Protein AF-A0A7S0F2C7-F1 (afdb_monomer_lite)

Foldseek 3Di:
DQWLDCLQFDDQQPPCPVQPPDDDDPPDDDVLVVLVSQLVLCVVCQVVVLVVVVVLQVPQPFRWDKAWDDFDDSVRLVCCLCPVQVPPPPPSSRHDAPRGDMDTDDDDPVSVVSSVVSLQVQADDPDDQDDRPDDDPDDDDQQDAKGKDWDDWDQQVVDDPTDRDIDTWIWIAHSVGGTGID

pLDDT: mean 77.25, std 20.4, range [35.59, 97.38]

Radius of gyration: 18.01 Å; chains: 1; bounding box: 49×36×49 Å

Sequence (182 aa):
SLRQDHEVVGVRAGLEEETLGGGGSSQFYDLNVYLNELLCIARLLDQPFQQHFRLLSSSLSSPALVLPGPPKSLARCRAKAQVDYRGMRYPSSAHLLDVVRTTWVVQDEESLLEALELLLASQIPLSSPPSSPLRSSSSPTPSSPSGHTVVRVKNGFRRRGGYRDVKINVVFSSPSGFRVIG

Structure (mmCIF, N/CA/C/O backbone):
data_AF-A0A7S0F2C7-F1
#
_entry.id   AF-A0A7S0F2C7-F1
#
loop_
_atom_site.group_PDB
_atom_site.id
_atom_site.type_symbol
_atom_site.label_atom_id
_atom_site.label_alt_id
_atom_site.label_comp_id
_atom_site.label_asym_id
_atom_site.label_entity_id
_atom_site.label_seq_id
_atom_site.pdbx_PDB_ins_code
_atom_site.Cartn_x
_atom_site.Cartn_y
_atom_site.Cartn_z
_atom_site.occupancy
_atom_site.B_iso_or_equiv
_atom_site.auth_seq_id
_atom_site.auth_comp_id
_atom_site.auth_asym_id
_atom_site.auth_atom_id
_atom_site.pdbx_PDB_model_num
ATOM 1 N N . SER A 1 1 ? -7.427 9.550 -11.488 1.00 46.56 1 SER A N 1
ATOM 2 C CA . SER A 1 1 ? -6.721 8.324 -11.058 1.00 46.56 1 SER A CA 1
ATOM 3 C C . SER A 1 1 ? -5.250 8.662 -10.953 1.00 46.56 1 SER A C 1
ATOM 5 O O . SER A 1 1 ? -4.631 8.810 -12.001 1.00 46.56 1 SER A O 1
ATOM 7 N N . LEU A 1 2 ? -4.722 8.855 -9.740 1.00 44.12 2 LEU A N 1
ATOM 8 C CA . LEU A 1 2 ? -3.288 9.099 -9.545 1.00 44.12 2 LEU A CA 1
ATOM 9 C C . LEU A 1 2 ? -2.484 7.877 -10.030 1.00 44.12 2 LEU A C 1
ATOM 11 O O . LEU A 1 2 ? -2.961 6.746 -9.903 1.00 44.12 2 LEU A O 1
ATOM 15 N N . ARG A 1 3 ? -1.314 8.109 -10.625 1.00 50.25 3 ARG A N 1
ATOM 16 C CA . ARG A 1 3 ? -0.405 7.073 -11.143 1.00 50.25 3 ARG A CA 1
ATOM 17 C C . ARG A 1 3 ? 0.846 7.034 -10.267 1.00 50.25 3 ARG A C 1
ATOM 19 O O . ARG A 1 3 ? 1.211 8.064 -9.706 1.00 50.25 3 ARG A O 1
ATOM 26 N N . GLN A 1 4 ? 1.508 5.881 -10.173 1.00 49.28 4 GLN A N 1
ATOM 27 C CA . GLN A 1 4 ? 2.917 5.825 -9.775 1.00 49.28 4 GLN A CA 1
ATOM 28 C C . GLN A 1 4 ? 3.758 6.360 -10.944 1.00 49.28 4 GLN A C 1
ATOM 30 O O . GLN A 1 4 ? 4.481 5.608 -11.580 1.00 49.28 4 GLN A O 1
ATOM 35 N N . ASP A 1 5 ? 3.587 7.626 -11.325 1.00 47.88 5 ASP A N 1
ATOM 36 C CA . ASP A 1 5 ? 4.475 8.212 -12.329 1.00 47.88 5 ASP A CA 1
ATOM 37 C C . ASP A 1 5 ? 5.858 8.454 -11.713 1.00 47.88 5 ASP A C 1
ATOM 39 O O . ASP A 1 5 ? 5.972 8.519 -10.490 1.00 47.88 5 ASP A O 1
ATOM 43 N N . HIS A 1 6 ? 6.889 8.620 -12.535 1.00 43.31 6 HIS A N 1
ATOM 44 C CA . HIS A 1 6 ? 8.230 9.033 -12.091 1.00 43.31 6 HIS A CA 1
ATOM 45 C C . HIS A 1 6 ? 8.182 10.298 -11.204 1.00 43.31 6 HIS A C 1
ATOM 47 O O . HIS A 1 6 ? 8.901 10.399 -10.214 1.00 43.31 6 HIS A O 1
ATOM 53 N N . GLU A 1 7 ? 7.233 11.203 -11.462 1.00 43.38 7 GLU A N 1
ATOM 54 C CA . GLU A 1 7 ? 6.958 12.384 -10.627 1.00 43.38 7 GLU A CA 1
ATOM 55 C C . GLU A 1 7 ? 6.407 12.055 -9.222 1.00 43.38 7 GLU A C 1
ATOM 57 O O . GLU A 1 7 ? 6.583 12.817 -8.269 1.00 43.38 7 GLU A O 1
ATOM 62 N N . VAL A 1 8 ? 5.702 10.927 -9.077 1.00 49.81 8 VAL A N 1
ATOM 63 C CA . VAL A 1 8 ? 5.044 10.506 -7.828 1.00 49.81 8 VAL A CA 1
ATOM 64 C C . VAL A 1 8 ? 5.871 9.470 -7.082 1.00 49.81 8 VAL A C 1
ATOM 66 O O . VAL A 1 8 ? 5.796 9.437 -5.862 1.00 49.81 8 VAL A O 1
ATOM 69 N N . VAL A 1 9 ? 6.641 8.630 -7.773 1.00 48.81 9 VAL A N 1
ATOM 70 C CA . VAL A 1 9 ? 7.444 7.548 -7.200 1.00 48.81 9 VAL A CA 1
ATOM 71 C C . VAL A 1 9 ? 8.861 7.655 -7.742 1.00 48.81 9 VAL A C 1
ATOM 73 O O . VAL A 1 9 ? 9.185 7.116 -8.791 1.00 48.81 9 VAL A O 1
ATOM 76 N N . GLY A 1 10 ? 9.702 8.341 -6.970 1.00 43.06 10 GLY A N 1
ATOM 77 C CA . GLY A 1 10 ? 11.147 8.294 -7.131 1.00 43.06 10 GLY A CA 1
ATOM 78 C C . GLY A 1 10 ? 11.704 9.144 -8.265 1.00 43.06 10 GLY A C 1
ATOM 79 O O . GLY A 1 10 ? 12.178 8.597 -9.247 1.00 43.06 10 GLY A O 1
ATOM 80 N N . VAL A 1 11 ? 11.829 10.451 -8.035 1.00 41.12 11 VAL A N 1
ATOM 81 C CA . VAL A 1 11 ? 12.979 11.209 -8.542 1.00 41.12 11 VAL A CA 1
ATOM 82 C C . VAL A 1 11 ? 13.456 12.143 -7.430 1.00 41.12 11 VAL A C 1
ATOM 84 O O . VAL A 1 11 ? 12.799 13.113 -7.059 1.00 41.12 11 VAL A O 1
ATOM 87 N N . ARG A 1 12 ? 14.635 11.846 -6.878 1.00 41.72 12 ARG A N 1
ATOM 88 C CA . ARG A 1 12 ? 15.503 12.882 -6.306 1.00 41.72 12 ARG A CA 1
ATOM 89 C C . ARG A 1 12 ? 15.928 13.729 -7.509 1.00 41.72 12 ARG A C 1
ATOM 91 O O . ARG A 1 12 ? 16.409 13.122 -8.463 1.00 41.72 12 ARG A O 1
ATOM 98 N N . ALA A 1 13 ? 15.718 15.050 -7.513 1.00 39.34 13 ALA A N 1
ATOM 99 C CA . ALA A 1 13 ? 15.915 15.904 -8.702 1.00 39.34 13 ALA A CA 1
ATOM 100 C C . ALA A 1 13 ? 17.398 16.035 -9.133 1.00 39.34 13 ALA A C 1
ATOM 102 O O . ALA A 1 13 ? 18.033 17.069 -8.990 1.00 39.34 13 ALA A O 1
ATOM 103 N N . GLY A 1 14 ? 17.955 14.925 -9.603 1.00 36.78 14 GLY A N 1
ATOM 104 C CA . GLY A 1 14 ? 19.349 14.714 -9.977 1.00 36.78 14 GLY A CA 1
ATOM 105 C C . GLY A 1 14 ? 19.602 13.340 -10.610 1.00 36.78 14 GLY A C 1
ATOM 106 O O . GLY A 1 14 ? 20.686 13.125 -11.129 1.00 36.78 14 GLY A O 1
ATOM 107 N N . LEU A 1 15 ? 18.623 12.418 -10.611 1.00 39.78 15 LEU A N 1
ATOM 108 C CA . LEU A 1 15 ? 18.734 11.164 -11.373 1.00 39.78 15 LEU A CA 1
ATOM 109 C C . LEU A 1 15 ? 18.461 11.357 -12.877 1.00 39.78 15 LEU A C 1
ATOM 111 O O . LEU A 1 15 ? 18.993 10.603 -13.686 1.00 39.78 15 LEU A O 1
ATOM 115 N N . GLU A 1 16 ? 17.678 12.376 -13.252 1.00 43.22 16 GLU A N 1
ATOM 116 C CA . GLU A 1 16 ? 17.401 12.709 -14.660 1.00 43.22 16 GLU A CA 1
ATOM 117 C C . GLU A 1 16 ? 18.672 13.117 -15.416 1.00 43.22 16 GLU A C 1
ATOM 119 O O . GLU A 1 16 ? 18.854 12.731 -16.566 1.00 43.22 16 GLU A O 1
ATOM 124 N N . GLU A 1 17 ? 19.584 13.843 -14.765 1.00 41.31 17 GLU A N 1
ATOM 125 C CA . GLU A 1 17 ? 20.761 14.420 -15.428 1.00 41.31 17 GLU A CA 1
ATOM 126 C C . GLU A 1 17 ? 21.851 13.373 -15.729 1.00 41.31 17 GLU A C 1
ATOM 128 O O . GLU A 1 17 ? 22.585 13.510 -16.705 1.00 41.31 17 GLU A O 1
ATOM 133 N N . GLU A 1 18 ? 21.924 12.287 -14.948 1.00 41.41 18 GLU A N 1
ATOM 134 C CA . GLU A 1 18 ? 22.895 11.200 -15.165 1.00 41.41 18 GLU A CA 1
ATOM 135 C C . GLU A 1 18 ? 22.404 10.108 -16.129 1.00 41.41 18 GLU A C 1
ATOM 137 O O . GLU A 1 18 ? 23.228 9.402 -16.708 1.00 41.41 18 GLU A O 1
ATOM 142 N N . THR A 1 19 ? 21.089 9.960 -16.340 1.00 41.97 19 THR A N 1
ATOM 143 C CA . THR A 1 19 ? 20.542 8.915 -17.235 1.00 41.97 19 THR A CA 1
ATOM 144 C C . THR A 1 19 ? 19.952 9.436 -18.542 1.00 41.97 19 THR A C 1
ATOM 146 O O . THR A 1 19 ? 19.950 8.695 -19.526 1.00 41.97 19 THR A O 1
ATOM 149 N N . LEU A 1 20 ? 19.492 10.688 -18.605 1.00 43.81 20 LEU A N 1
ATOM 150 C CA . LEU A 1 20 ? 18.723 11.211 -19.739 1.00 43.81 20 LEU A CA 1
ATOM 151 C C . LEU A 1 20 ? 19.464 12.350 -20.445 1.00 43.81 20 LEU A C 1
ATOM 153 O O . LEU A 1 20 ? 18.960 13.466 -20.579 1.00 43.81 20 LEU A O 1
ATOM 157 N N . GLY A 1 21 ? 20.676 12.048 -20.924 1.00 35.59 21 GLY A N 1
ATOM 158 C CA . GLY A 1 21 ? 21.441 12.932 -21.803 1.00 35.59 21 GLY A CA 1
ATOM 159 C C . GLY A 1 21 ? 20.544 13.551 -22.881 1.00 35.59 21 GLY A C 1
ATOM 160 O O . GLY A 1 21 ? 19.831 12.847 -23.604 1.00 35.59 21 GLY A O 1
ATOM 161 N N . GLY A 1 22 ? 20.546 14.885 -22.934 1.00 37.88 22 GLY A N 1
ATOM 162 C CA . GLY A 1 22 ? 19.660 15.685 -23.771 1.00 37.88 22 GLY A CA 1
ATOM 163 C C . GLY A 1 22 ? 19.741 15.291 -25.244 1.00 37.88 22 GLY A C 1
ATOM 164 O O . GLY A 1 22 ? 20.761 15.489 -25.898 1.00 37.88 22 GLY A O 1
ATOM 165 N N . GLY A 1 23 ? 18.648 14.741 -25.775 1.00 36.25 23 GLY A N 1
ATOM 166 C CA . GLY A 1 23 ? 18.559 14.386 -27.188 1.00 36.25 23 GLY A CA 1
ATOM 167 C C . GLY A 1 23 ? 17.397 13.455 -27.526 1.00 36.25 23 GLY A C 1
ATOM 168 O O . GLY A 1 23 ? 17.545 12.236 -27.514 1.00 36.25 23 GLY A O 1
ATOM 169 N N . GLY A 1 24 ? 16.247 14.046 -27.869 1.00 39.91 24 GLY A N 1
ATOM 170 C CA . GLY A 1 24 ? 15.348 13.612 -28.953 1.00 39.91 24 GLY A CA 1
ATOM 171 C C . GLY A 1 24 ? 14.938 12.141 -29.092 1.00 39.91 24 GLY A C 1
ATOM 172 O O . GLY A 1 24 ? 14.600 11.730 -30.198 1.00 39.91 24 GLY A O 1
ATOM 173 N N . SER A 1 25 ? 14.938 11.337 -28.033 1.00 41.06 25 SER A N 1
ATOM 174 C CA . SER A 1 25 ? 14.493 9.946 -28.092 1.00 41.06 25 SER A CA 1
ATOM 175 C C . SER A 1 25 ? 13.461 9.680 -27.006 1.00 41.06 25 SER A C 1
ATOM 177 O O . SER A 1 25 ? 13.538 10.189 -25.894 1.00 41.06 25 SER A O 1
ATOM 179 N N . SER A 1 26 ? 12.455 8.880 -27.340 1.00 46.34 26 SER A N 1
ATOM 180 C CA . SER A 1 26 ? 11.575 8.210 -26.382 1.00 46.34 26 SER A CA 1
ATOM 181 C C . SER A 1 26 ? 12.415 7.185 -25.595 1.00 46.34 26 SER A C 1
ATOM 183 O O . SER A 1 26 ? 12.300 5.981 -25.827 1.00 46.34 26 SER A O 1
ATOM 185 N N . GLN A 1 27 ? 13.337 7.698 -24.772 1.00 50.44 27 GLN A N 1
ATOM 186 C CA . GLN A 1 27 ? 14.495 7.017 -24.196 1.00 50.44 27 GLN A CA 1
ATOM 187 C C . GLN A 1 27 ? 14.086 5.733 -23.457 1.00 50.44 27 GLN A C 1
ATOM 189 O O . GLN A 1 27 ? 13.073 5.658 -22.766 1.00 50.44 27 GLN A O 1
ATOM 194 N N . PHE A 1 28 ? 14.871 4.699 -23.733 1.00 58.06 28 PHE A N 1
ATOM 195 C CA . PHE A 1 28 ? 14.735 3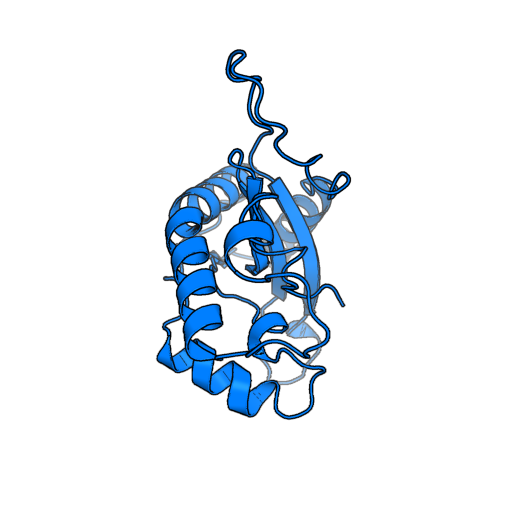.279 -23.424 1.00 58.06 28 PHE A CA 1
ATOM 196 C C . PHE A 1 28 ? 14.002 2.937 -22.107 1.00 58.06 28 PHE A C 1
ATOM 198 O O . PHE A 1 28 ? 14.562 3.047 -21.021 1.00 58.06 28 PHE A O 1
ATOM 205 N N . TYR A 1 29 ? 12.764 2.435 -22.193 1.00 66.12 29 TYR A N 1
ATOM 206 C CA . TYR A 1 29 ? 12.083 1.810 -21.053 1.00 66.12 29 TYR A CA 1
ATOM 207 C C . TYR A 1 29 ? 12.381 0.325 -21.010 1.00 66.12 29 TYR A C 1
ATOM 209 O O . TYR A 1 29 ? 11.773 -0.481 -21.721 1.00 66.12 29 TYR A O 1
ATOM 217 N N . ASP A 1 30 ? 13.278 -0.047 -20.110 1.00 79.94 30 ASP A N 1
ATOM 218 C CA . ASP A 1 30 ? 13.361 -1.425 -19.670 1.00 79.94 30 ASP A CA 1
ATOM 219 C C . ASP A 1 30 ? 12.443 -1.606 -18.463 1.00 79.94 30 ASP A C 1
ATOM 221 O O . ASP A 1 30 ? 12.749 -1.171 -17.351 1.00 79.94 30 ASP A O 1
ATOM 225 N N . LEU A 1 31 ? 11.313 -2.286 -18.679 1.00 81.44 31 LEU A N 1
ATOM 226 C CA . LEU A 1 31 ? 10.373 -2.652 -17.618 1.00 81.44 31 LEU A CA 1
ATOM 227 C C . LEU A 1 31 ? 11.100 -3.231 -16.394 1.00 81.44 31 LEU A C 1
ATOM 229 O O . LEU A 1 31 ? 10.692 -2.978 -15.268 1.00 81.44 31 LEU A O 1
ATOM 233 N N . ASN A 1 32 ? 12.172 -3.998 -16.584 1.00 84.44 32 ASN A N 1
ATOM 234 C CA . ASN A 1 32 ? 12.902 -4.615 -15.484 1.00 84.44 32 ASN A CA 1
ATOM 235 C C . ASN A 1 32 ? 13.716 -3.612 -14.675 1.00 84.44 32 ASN A C 1
ATOM 237 O O . ASN A 1 32 ? 13.750 -3.744 -13.455 1.00 84.44 32 ASN A O 1
ATOM 241 N N . VAL A 1 33 ? 14.329 -2.619 -15.323 1.00 84.00 33 VAL A N 1
ATOM 242 C CA . VAL A 1 33 ? 15.045 -1.535 -14.633 1.00 84.00 33 VAL A CA 1
ATOM 243 C C . VAL A 1 33 ? 14.064 -0.771 -13.747 1.00 84.00 33 VAL A C 1
ATOM 245 O O . VAL A 1 33 ? 14.243 -0.740 -12.531 1.00 84.00 33 VAL A O 1
ATOM 248 N N . TYR A 1 34 ? 12.941 -0.319 -14.313 1.00 81.81 34 TYR A N 1
ATOM 249 C CA . TYR A 1 34 ? 11.902 0.391 -13.558 1.00 81.81 34 TYR A CA 1
ATOM 250 C C . TYR A 1 34 ? 11.300 -0.445 -12.427 1.00 81.81 34 TYR A C 1
ATOM 252 O O . TYR A 1 34 ? 11.063 0.053 -11.328 1.00 81.81 34 TYR A O 1
ATOM 260 N N . LEU A 1 35 ? 11.034 -1.732 -12.670 1.00 86.81 35 LEU A N 1
ATOM 261 C CA . LEU A 1 35 ? 10.528 -2.618 -11.624 1.00 86.81 35 LEU A CA 1
ATOM 262 C C . LEU A 1 35 ? 11.547 -2.810 -10.499 1.00 86.81 35 LEU A C 1
ATOM 264 O O . LEU A 1 35 ? 11.151 -2.879 -9.338 1.00 86.81 35 LEU A O 1
ATOM 268 N N . ASN A 1 36 ? 12.837 -2.908 -10.816 1.00 88.31 36 ASN A N 1
ATOM 269 C CA . ASN A 1 36 ? 13.881 -3.039 -9.807 1.00 88.31 36 ASN A CA 1
ATOM 270 C C . ASN A 1 36 ? 14.005 -1.766 -8.966 1.00 88.31 36 ASN A C 1
ATOM 272 O O . ASN A 1 36 ? 14.026 -1.867 -7.741 1.00 88.31 36 ASN A O 1
ATOM 276 N N . GLU A 1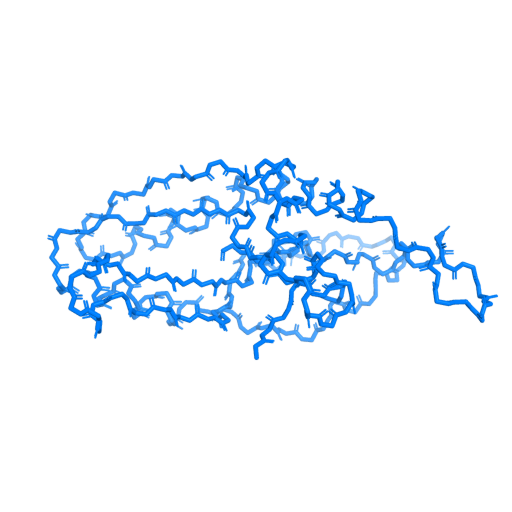 37 ? 14.005 -0.589 -9.591 1.00 85.81 37 GLU A N 1
ATOM 277 C CA . GLU A 1 37 ? 14.017 0.702 -8.893 1.00 85.81 37 GLU A CA 1
ATOM 278 C C . GLU A 1 37 ? 12.806 0.859 -7.968 1.00 85.81 37 GLU A C 1
ATOM 280 O O . GLU A 1 37 ? 12.961 1.115 -6.771 1.00 85.81 37 GLU A O 1
ATOM 285 N N . LEU A 1 38 ? 11.602 0.600 -8.488 1.00 86.19 38 LEU A N 1
ATOM 286 C CA . LEU A 1 38 ? 10.362 0.635 -7.716 1.00 86.19 38 LEU A CA 1
ATOM 287 C C . LEU A 1 38 ? 10.416 -0.304 -6.504 1.00 86.19 38 LEU A C 1
ATOM 289 O O . LEU A 1 38 ? 9.959 0.050 -5.418 1.00 86.19 38 LEU A O 1
ATOM 293 N N . LEU A 1 39 ? 10.984 -1.502 -6.662 1.00 90.00 39 LEU A N 1
ATOM 294 C CA . LEU A 1 39 ? 11.121 -2.460 -5.565 1.00 90.00 39 LEU A CA 1
ATOM 295 C C . LEU A 1 39 ? 12.207 -2.077 -4.564 1.00 90.00 39 LEU A C 1
ATOM 297 O O . LEU A 1 39 ? 12.056 -2.378 -3.381 1.00 90.00 39 LEU A O 1
ATOM 301 N N . CYS A 1 40 ? 13.280 -1.418 -4.996 1.00 90.44 40 CYS A N 1
ATOM 302 C CA . CYS A 1 40 ? 14.261 -0.835 -4.086 1.00 90.44 40 CYS A CA 1
ATOM 303 C C . CYS A 1 40 ? 13.605 0.243 -3.216 1.00 90.44 40 CYS A C 1
ATOM 305 O O . CYS A 1 40 ? 13.704 0.169 -1.992 1.00 90.44 40 CYS A O 1
ATOM 307 N N . ILE A 1 41 ? 12.846 1.163 -3.820 1.00 88.75 41 ILE A N 1
ATOM 308 C CA . ILE A 1 41 ? 12.074 2.179 -3.088 1.00 88.75 41 ILE A CA 1
ATOM 309 C C . ILE A 1 41 ? 11.067 1.511 -2.146 1.00 88.75 41 ILE A C 1
ATOM 311 O O . ILE A 1 41 ? 11.003 1.856 -0.970 1.00 88.75 41 ILE A O 1
ATOM 315 N N . ALA A 1 42 ? 10.318 0.512 -2.618 1.00 90.94 42 ALA A N 1
ATOM 316 C CA . ALA A 1 42 ? 9.343 -0.192 -1.792 1.00 90.94 42 ALA A CA 1
ATOM 317 C C . ALA A 1 42 ? 9.980 -0.886 -0.583 1.00 90.94 42 ALA A C 1
ATOM 319 O O . ALA A 1 42 ? 9.416 -0.838 0.501 1.00 90.94 42 ALA A O 1
ATOM 320 N N . ARG A 1 43 ? 11.162 -1.496 -0.735 1.00 92.38 43 ARG A N 1
ATOM 321 C CA . ARG A 1 43 ? 11.898 -2.103 0.388 1.00 92.38 43 ARG A CA 1
ATOM 322 C C . ARG A 1 43 ? 12.369 -1.061 1.397 1.00 92.38 43 ARG A C 1
ATOM 324 O O . ARG A 1 43 ? 12.261 -1.303 2.593 1.00 92.38 43 ARG A O 1
ATOM 331 N N . LEU A 1 44 ? 12.858 0.086 0.924 1.00 91.31 44 LEU A N 1
ATOM 332 C CA . LEU A 1 44 ? 13.249 1.200 1.794 1.00 91.31 44 LEU A CA 1
ATOM 333 C C . LEU A 1 44 ? 12.048 1.773 2.558 1.00 91.31 44 LEU A C 1
ATOM 335 O O . LEU A 1 44 ? 12.180 2.168 3.713 1.00 91.31 44 LEU A O 1
ATOM 339 N N . LEU A 1 45 ? 10.882 1.815 1.912 1.00 92.75 45 LEU A N 1
ATOM 340 C CA . LEU A 1 45 ? 9.666 2.395 2.470 1.00 92.75 45 LEU A CA 1
ATOM 341 C C . LEU A 1 45 ? 8.793 1.416 3.248 1.00 92.75 45 LEU A C 1
ATOM 343 O O . LEU A 1 45 ? 7.923 1.885 3.974 1.00 92.75 45 LEU A O 1
ATOM 347 N N . ASP A 1 46 ? 9.014 0.105 3.148 1.00 95.12 46 ASP A N 1
ATOM 348 C CA . ASP A 1 46 ? 8.154 -0.893 3.787 1.00 95.12 46 ASP A CA 1
ATOM 349 C C . ASP A 1 46 ? 8.083 -0.686 5.300 1.00 95.12 46 ASP A C 1
ATOM 351 O O . ASP A 1 46 ? 7.005 -0.463 5.840 1.00 95.12 46 ASP A O 1
ATOM 355 N N . GLN A 1 47 ? 9.221 -0.651 5.998 1.00 95.12 47 GLN A N 1
ATOM 356 C CA . GLN A 1 47 ? 9.213 -0.465 7.450 1.00 95.12 47 GLN A CA 1
ATOM 357 C C . GLN A 1 47 ? 8.590 0.882 7.882 1.00 95.12 47 GLN A C 1
ATOM 359 O O . GLN A 1 47 ? 7.696 0.845 8.733 1.00 95.12 47 GLN A O 1
ATOM 364 N N . PRO A 1 48 ? 8.978 2.047 7.319 1.00 94.81 48 PRO A N 1
ATOM 365 C CA . PRO A 1 48 ? 8.314 3.319 7.614 1.00 94.81 48 PRO A CA 1
ATOM 366 C C . PRO A 1 48 ? 6.806 3.296 7.339 1.00 94.81 48 PRO A C 1
ATOM 368 O O . PRO A 1 48 ? 6.029 3.805 8.143 1.00 94.81 48 PRO A O 1
ATOM 371 N N . PHE A 1 49 ? 6.382 2.666 6.242 1.00 95.75 49 PHE A N 1
ATOM 372 C CA . PHE A 1 49 ? 4.974 2.496 5.894 1.00 95.75 49 PHE A CA 1
ATOM 373 C C . PHE A 1 49 ? 4.240 1.672 6.959 1.00 95.75 49 PHE A C 1
ATOM 375 O O . PHE A 1 49 ? 3.221 2.114 7.490 1.00 95.75 49 PHE A O 1
ATOM 382 N N . GLN A 1 50 ? 4.776 0.503 7.336 1.00 96.56 50 GLN A N 1
ATOM 383 C CA . GLN A 1 50 ? 4.161 -0.343 8.363 1.00 96.56 50 GLN A CA 1
ATOM 384 C C . GLN A 1 50 ? 4.092 0.369 9.721 1.00 96.56 50 GLN A C 1
ATOM 386 O O . GLN A 1 50 ? 3.101 0.232 10.435 1.00 96.56 50 GLN A O 1
ATOM 391 N N . GLN A 1 51 ? 5.132 1.121 10.095 1.00 95.75 51 GLN A N 1
ATOM 392 C CA . GLN A 1 51 ? 5.157 1.890 11.341 1.00 95.75 51 GLN A CA 1
ATOM 393 C C . GLN A 1 51 ? 4.113 3.007 11.337 1.00 95.75 51 GLN A C 1
ATOM 395 O O . GLN A 1 51 ? 3.359 3.116 12.300 1.00 95.75 51 GLN A O 1
ATOM 400 N N . HIS A 1 52 ? 4.023 3.779 10.251 1.00 95.44 52 HIS A N 1
ATOM 401 C CA . HIS A 1 52 ? 3.050 4.862 10.098 1.00 95.44 52 HIS A CA 1
ATOM 402 C C . HIS A 1 52 ? 1.614 4.364 10.276 1.00 95.44 52 HIS A C 1
ATOM 404 O O . HIS A 1 52 ? 0.877 4.873 11.117 1.00 95.44 52 HIS A O 1
ATOM 410 N N . PHE A 1 53 ? 1.223 3.318 9.543 1.00 96.25 53 PHE A N 1
ATOM 411 C CA . PHE A 1 53 ? -0.137 2.785 9.642 1.00 96.25 53 PHE A CA 1
ATOM 412 C C . PHE A 1 53 ? -0.388 2.034 10.954 1.00 96.25 53 PHE A C 1
ATOM 414 O O . PHE A 1 53 ? -1.509 2.048 11.451 1.00 96.25 53 PHE A O 1
ATOM 421 N N . ARG A 1 54 ? 0.631 1.433 11.581 1.00 96.69 54 ARG A N 1
ATOM 422 C CA . ARG A 1 54 ? 0.475 0.869 12.930 1.00 96.69 54 ARG A CA 1
ATOM 423 C C . ARG A 1 54 ? 0.209 1.960 13.967 1.00 96.69 54 ARG A C 1
ATOM 425 O O . ARG A 1 54 ? -0.691 1.804 14.785 1.00 96.69 54 ARG A O 1
ATOM 432 N N . LEU A 1 55 ? 0.956 3.062 13.923 1.00 95.75 55 LEU A N 1
ATOM 433 C CA . LEU A 1 55 ? 0.735 4.197 14.818 1.00 95.75 55 LEU A CA 1
ATOM 434 C C . LEU A 1 55 ? -0.653 4.794 14.606 1.00 95.75 55 LEU A C 1
ATOM 436 O O . LEU A 1 55 ? -1.376 4.989 15.575 1.00 95.75 55 LEU A O 1
ATOM 440 N N . LEU A 1 56 ? -1.065 4.989 13.353 1.00 95.81 56 LEU A N 1
ATOM 441 C CA . LEU A 1 56 ? -2.400 5.495 13.056 1.00 95.81 56 LEU A CA 1
ATOM 442 C C . LEU A 1 56 ? -3.494 4.573 13.615 1.00 95.81 56 LEU A C 1
ATOM 444 O O . LEU A 1 56 ? -4.406 5.045 14.278 1.00 95.81 56 LEU A O 1
ATOM 448 N N . SER A 1 57 ? -3.367 3.253 13.446 1.00 96.62 57 SER A N 1
ATOM 449 C CA . SER A 1 57 ? -4.354 2.298 13.973 1.00 96.62 57 SER A CA 1
ATOM 450 C C . SER A 1 57 ? -4.501 2.326 15.498 1.00 96.62 57 SER A C 1
ATOM 452 O O . SER A 1 57 ? -5.542 1.940 16.014 1.00 96.62 57 SER A O 1
ATOM 454 N N . SER A 1 58 ? -3.482 2.799 16.228 1.00 96.31 58 SER A N 1
ATOM 455 C CA . SER A 1 58 ? -3.549 2.914 17.691 1.00 96.31 58 SER A CA 1
ATOM 456 C C . SER A 1 58 ? -4.457 4.049 18.175 1.00 96.31 58 SER A C 1
ATOM 458 O O . SER A 1 58 ? -4.754 4.119 19.362 1.00 96.31 58 SER A O 1
ATOM 460 N N . SER A 1 59 ? -4.899 4.925 17.266 1.00 96.19 59 SER A N 1
ATOM 461 C CA . SER A 1 59 ? -5.863 5.993 17.550 1.00 96.19 59 SER A CA 1
ATOM 462 C C . SER A 1 59 ? -7.323 5.555 17.413 1.00 96.19 59 SER A C 1
ATOM 464 O O . SER A 1 59 ? -8.205 6.375 17.645 1.00 96.19 59 SER A O 1
ATOM 466 N N . LEU A 1 60 ? -7.583 4.306 17.019 1.00 96.31 60 LEU A N 1
ATOM 467 C CA . LEU A 1 60 ? -8.937 3.754 16.980 1.00 96.31 60 LEU A CA 1
ATOM 468 C C . LEU A 1 60 ? -9.448 3.489 18.394 1.00 96.31 60 LEU A C 1
ATOM 470 O O . LEU A 1 60 ? -8.687 3.071 19.269 1.00 96.31 60 LEU A O 1
ATOM 474 N N . SER A 1 61 ? -10.750 3.675 18.592 1.00 96.31 61 SER A N 1
ATOM 475 C CA . SER A 1 61 ? -11.418 3.395 19.864 1.00 96.31 61 SER A CA 1
ATOM 476 C C . SER A 1 61 ? -11.373 1.903 20.207 1.00 96.31 61 SER A C 1
ATOM 478 O O . SER A 1 61 ? -11.225 1.531 21.373 1.00 96.31 61 SER A O 1
ATOM 480 N N . SER A 1 62 ? -11.438 1.049 19.182 1.00 94.56 62 SER A N 1
ATOM 481 C CA . SER A 1 62 ? -11.349 -0.408 19.299 1.00 94.56 62 SER A CA 1
ATOM 482 C C . SER A 1 62 ? -10.022 -0.946 18.746 1.00 94.56 62 SER A C 1
ATOM 484 O O . SER A 1 62 ? -9.565 -0.497 17.691 1.00 94.56 62 SER A O 1
ATOM 486 N N . PRO A 1 63 ? -9.398 -1.958 19.386 1.00 94.69 63 PRO A N 1
ATOM 487 C CA . PRO A 1 63 ? -8.153 -2.538 18.893 1.00 94.69 63 PRO A CA 1
ATOM 488 C C . PRO A 1 63 ? -8.298 -3.138 17.487 1.00 94.69 63 PRO A C 1
ATOM 490 O O . PRO A 1 63 ? -9.065 -4.081 17.276 1.00 94.69 63 PRO A O 1
ATOM 493 N N . ALA A 1 64 ? -7.497 -2.646 16.540 1.00 96.62 64 ALA A N 1
ATOM 494 C CA . ALA A 1 64 ? -7.351 -3.241 15.216 1.00 96.62 64 ALA A CA 1
ATOM 495 C C . ALA A 1 64 ? -6.140 -4.182 15.161 1.00 96.62 64 ALA A C 1
ATOM 497 O O . ALA A 1 64 ? -5.037 -3.846 15.599 1.00 96.62 64 ALA A O 1
ATOM 498 N N . LEU A 1 65 ? -6.315 -5.355 14.552 1.00 97.12 65 LEU A N 1
ATOM 499 C CA . LEU A 1 65 ? -5.200 -6.239 14.227 1.00 97.12 65 LEU A CA 1
ATOM 500 C C . LEU A 1 65 ? -4.532 -5.749 12.937 1.00 97.12 65 LEU A C 1
ATOM 502 O O . LEU A 1 65 ? -5.099 -5.856 11.848 1.00 97.12 65 LEU A O 1
ATOM 506 N N . VAL A 1 66 ? -3.309 -5.230 13.061 1.00 97.12 66 VAL A N 1
ATOM 507 C CA . VAL A 1 66 ? -2.505 -4.770 11.920 1.00 97.12 66 VAL A CA 1
ATOM 508 C C . VAL A 1 66 ? -1.620 -5.898 11.404 1.00 97.12 66 VAL A C 1
ATOM 510 O O . VAL A 1 66 ? -0.669 -6.319 12.064 1.00 97.12 66 VAL A O 1
ATOM 513 N N . LEU A 1 67 ? -1.906 -6.350 10.188 1.00 97.38 67 LEU A N 1
ATOM 514 C CA . LEU A 1 67 ? -1.171 -7.398 9.492 1.00 97.38 67 LEU A CA 1
ATOM 515 C C . LEU A 1 67 ? -0.267 -6.773 8.418 1.00 97.38 67 LEU A C 1
ATOM 517 O O . LEU A 1 67 ? -0.773 -6.328 7.380 1.00 97.38 67 LEU A O 1
ATOM 521 N N . PRO A 1 68 ? 1.063 -6.728 8.627 1.00 95.81 68 PRO A N 1
ATOM 522 C CA . PRO A 1 68 ? 1.977 -6.248 7.602 1.00 95.81 68 PRO A CA 1
ATOM 523 C C . PRO A 1 68 ? 1.990 -7.224 6.423 1.00 95.81 68 PRO A C 1
ATOM 525 O O . PRO A 1 68 ? 2.050 -8.442 6.602 1.00 95.81 68 PRO A O 1
ATOM 528 N N . GLY A 1 69 ? 1.942 -6.698 5.201 1.00 92.38 69 GLY A N 1
ATOM 529 C CA . GLY A 1 69 ? 2.109 -7.501 3.998 1.00 92.38 69 GLY A CA 1
ATOM 530 C C . GLY A 1 69 ? 3.483 -7.250 3.387 1.00 92.38 69 GLY A C 1
ATOM 531 O O . GLY A 1 69 ? 3.829 -6.090 3.182 1.00 92.38 69 GLY A O 1
ATOM 532 N N . PRO A 1 70 ? 4.248 -8.298 3.028 1.00 92.19 70 PRO A N 1
ATOM 533 C CA . PRO A 1 70 ? 5.556 -8.097 2.424 1.00 92.19 70 PRO A CA 1
ATOM 534 C C . PRO A 1 70 ? 5.416 -7.340 1.096 1.00 92.19 70 PRO A C 1
ATOM 536 O O . PRO A 1 70 ? 4.398 -7.532 0.397 1.00 92.19 70 PRO A O 1
ATOM 539 N N . PRO A 1 71 ? 6.440 -6.553 0.708 1.00 93.31 71 PRO A N 1
ATOM 540 C CA . PRO A 1 71 ? 6.477 -5.911 -0.590 1.00 93.31 71 PRO A CA 1
ATOM 541 C C . PRO A 1 71 ? 6.213 -6.907 -1.717 1.00 93.31 71 PRO A C 1
ATOM 543 O O . PRO A 1 71 ? 6.646 -8.066 -1.685 1.00 93.31 71 PRO A O 1
ATOM 546 N N . LYS A 1 72 ? 5.469 -6.469 -2.732 1.00 92.25 72 LYS A N 1
ATOM 547 C CA . LYS A 1 72 ? 5.105 -7.322 -3.862 1.00 92.25 72 LYS A CA 1
ATOM 548 C C . LYS A 1 72 ? 6.379 -7.809 -4.567 1.00 92.25 72 LYS A C 1
ATOM 550 O O . LYS A 1 72 ? 7.245 -7.026 -4.923 1.00 92.25 72 LYS A O 1
ATOM 555 N N . SER A 1 73 ? 6.493 -9.117 -4.798 1.00 92.75 73 SER A N 1
ATOM 556 C CA . SER A 1 73 ? 7.646 -9.702 -5.499 1.00 92.75 73 SER A CA 1
ATOM 557 C C . SER A 1 73 ? 7.768 -9.191 -6.942 1.00 92.75 73 SER A C 1
ATOM 559 O O . SER A 1 73 ? 6.740 -9.008 -7.601 1.00 92.75 73 SER A O 1
ATOM 561 N N . LEU A 1 74 ? 8.991 -9.143 -7.479 1.00 91.88 74 LEU A N 1
ATOM 562 C CA . LEU A 1 74 ? 9.271 -8.791 -8.879 1.00 91.88 74 LEU A CA 1
ATOM 563 C C . LEU A 1 74 ? 8.431 -9.578 -9.889 1.00 91.88 74 LEU A C 1
ATOM 565 O O . LEU A 1 74 ? 7.823 -8.977 -10.771 1.00 91.88 74 LEU A O 1
ATOM 569 N N . ALA A 1 75 ? 8.327 -10.900 -9.725 1.00 92.19 75 ALA A N 1
ATOM 570 C CA . ALA A 1 75 ? 7.532 -11.748 -10.613 1.00 92.19 75 ALA A CA 1
ATOM 571 C C . ALA A 1 75 ? 6.057 -11.306 -10.672 1.00 92.19 75 ALA A C 1
ATOM 573 O O . ALA A 1 75 ? 5.489 -11.165 -11.753 1.00 92.19 75 ALA A O 1
ATOM 574 N N . ARG A 1 76 ? 5.450 -11.002 -9.515 1.00 91.94 76 ARG A N 1
ATOM 575 C CA . ARG A 1 76 ? 4.071 -10.490 -9.437 1.00 91.94 76 ARG A CA 1
ATOM 576 C C . ARG A 1 76 ? 3.929 -9.078 -10.002 1.00 91.94 76 ARG A C 1
ATOM 578 O O . ARG A 1 76 ? 2.922 -8.809 -10.650 1.00 91.94 76 ARG A O 1
ATOM 585 N N . CYS A 1 77 ? 4.897 -8.187 -9.777 1.00 90.56 77 CYS A N 1
ATOM 586 C CA . CYS A 1 77 ? 4.880 -6.850 -10.379 1.00 90.56 77 CYS A CA 1
ATOM 587 C C . CYS A 1 77 ? 4.949 -6.933 -11.909 1.00 90.56 77 CYS A C 1
ATOM 589 O O . CYS A 1 77 ? 4.134 -6.312 -12.585 1.00 90.56 77 CYS A O 1
ATOM 591 N N . ARG A 1 78 ? 5.846 -7.766 -12.453 1.00 90.25 78 ARG A N 1
ATOM 592 C CA . ARG A 1 78 ? 5.964 -8.003 -13.897 1.00 90.25 78 ARG A CA 1
ATOM 593 C C . ARG A 1 78 ? 4.673 -8.574 -14.479 1.00 90.25 78 ARG A C 1
ATOM 595 O O . ARG A 1 78 ? 4.153 -8.017 -15.440 1.00 90.25 78 ARG A O 1
ATOM 602 N N . ALA A 1 79 ? 4.124 -9.624 -13.866 1.00 88.75 79 ALA A N 1
ATOM 603 C CA . ALA A 1 79 ? 2.868 -10.226 -14.309 1.00 88.75 79 ALA A CA 1
ATOM 604 C C . ALA A 1 79 ? 1.725 -9.198 -14.332 1.00 88.75 79 ALA A C 1
ATOM 606 O O . ALA A 1 79 ? 0.999 -9.098 -15.315 1.00 88.75 79 ALA A O 1
ATOM 607 N N . LYS A 1 80 ? 1.607 -8.372 -13.285 1.00 87.00 80 LYS A N 1
ATOM 608 C CA . LYS A 1 80 ? 0.577 -7.331 -13.199 1.00 87.00 80 LYS A CA 1
ATOM 609 C C . LYS A 1 80 ? 0.769 -6.238 -14.257 1.00 87.00 80 LYS A C 1
ATOM 611 O O . LYS A 1 80 ? -0.196 -5.847 -14.902 1.00 87.00 80 LYS A O 1
ATOM 616 N N . ALA A 1 81 ? 2.003 -5.788 -14.484 1.00 85.31 81 ALA A N 1
ATOM 617 C CA . ALA A 1 81 ? 2.317 -4.814 -15.530 1.00 85.31 81 ALA A CA 1
ATOM 618 C C . ALA A 1 81 ? 1.975 -5.331 -16.937 1.00 85.31 81 ALA A C 1
ATOM 620 O O . ALA A 1 81 ? 1.424 -4.594 -17.751 1.00 85.31 81 ALA A O 1
ATOM 621 N N . GLN A 1 82 ? 2.261 -6.605 -17.212 1.00 84.56 82 GLN A N 1
ATOM 622 C CA . GLN A 1 82 ? 2.048 -7.215 -18.526 1.00 84.56 82 GLN A CA 1
ATOM 623 C C . GLN A 1 82 ? 0.597 -7.636 -18.785 1.00 84.56 82 GLN A C 1
ATOM 625 O O . GLN A 1 82 ? 0.168 -7.620 -19.937 1.00 84.56 82 GLN A O 1
ATOM 630 N N . VAL A 1 83 ? -0.146 -8.029 -17.746 1.00 85.00 83 VAL A N 1
ATOM 631 C CA . VAL A 1 83 ? -1.523 -8.533 -17.869 1.00 85.00 83 VAL A CA 1
ATOM 632 C C . VAL A 1 83 ? -2.530 -7.429 -17.571 1.00 85.00 83 VAL A C 1
ATOM 634 O O . VAL A 1 83 ? -3.258 -7.005 -18.468 1.00 85.00 83 VAL A O 1
ATOM 637 N N . ASP A 1 84 ? -2.544 -6.921 -16.338 1.00 78.94 84 ASP A N 1
ATOM 638 C CA . ASP A 1 84 ? -3.567 -5.979 -15.867 1.00 78.94 84 ASP A CA 1
ATOM 639 C C . ASP A 1 84 ? -3.455 -4.614 -16.560 1.00 78.94 84 ASP A C 1
ATOM 641 O O . ASP A 1 84 ? -4.447 -3.893 -16.675 1.00 78.94 84 ASP A O 1
ATOM 645 N N . TYR A 1 85 ? -2.254 -4.257 -17.025 1.00 76.62 85 TYR A N 1
ATOM 646 C CA . TYR A 1 85 ? -1.958 -2.946 -17.607 1.00 76.62 85 TYR A CA 1
ATOM 647 C C . TYR A 1 85 ? -1.528 -2.998 -19.076 1.00 76.62 85 TYR A C 1
ATOM 649 O O . TYR A 1 85 ? -1.012 -2.010 -19.595 1.00 76.62 85 TYR A O 1
ATOM 657 N N . ARG A 1 86 ? -1.819 -4.107 -19.775 1.00 72.31 86 ARG A N 1
ATOM 658 C CA . ARG A 1 86 ? -1.464 -4.343 -21.190 1.00 72.31 86 ARG A CA 1
ATOM 659 C C . ARG A 1 86 ? -1.948 -3.258 -22.167 1.00 72.31 86 ARG A C 1
ATOM 661 O O . ARG A 1 86 ? -1.373 -3.115 -23.237 1.00 72.31 86 ARG A O 1
ATOM 668 N N . GLY A 1 87 ? -2.989 -2.505 -21.812 1.00 70.06 87 GLY A N 1
ATOM 669 C CA . GLY A 1 87 ? -3.543 -1.404 -22.614 1.00 70.06 87 GLY A CA 1
ATOM 670 C C . GLY A 1 87 ? -3.451 -0.027 -21.953 1.00 70.06 87 GLY A C 1
ATOM 671 O O . GLY A 1 87 ? -4.068 0.922 -22.430 1.00 70.06 87 GLY A O 1
ATOM 672 N N . MET A 1 88 ? -2.740 0.094 -20.830 1.00 72.12 88 MET A N 1
ATOM 673 C CA . MET A 1 88 ? -2.584 1.380 -20.152 1.00 72.12 88 MET A CA 1
ATOM 674 C C . MET A 1 88 ? -1.507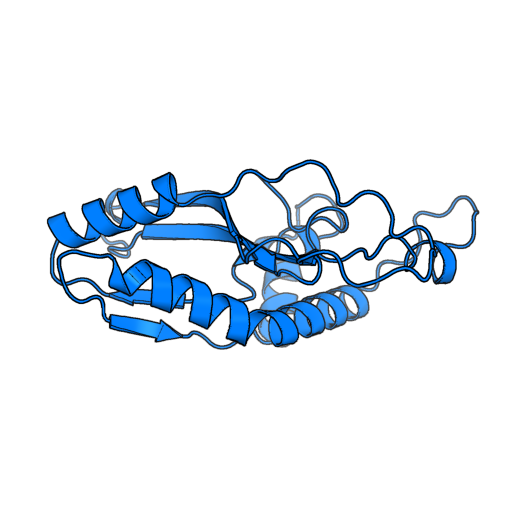 2.223 -20.837 1.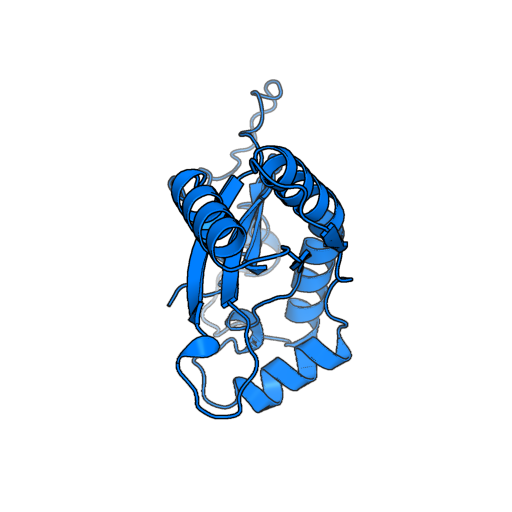00 72.12 88 MET A C 1
ATOM 676 O O . MET A 1 88 ? -0.578 1.692 -21.444 1.00 72.12 88 MET A O 1
ATOM 680 N N . ARG A 1 89 ? -1.612 3.555 -20.712 1.00 71.06 89 ARG A N 1
ATOM 681 C CA . ARG A 1 89 ? -0.597 4.473 -21.251 1.00 71.06 89 ARG A CA 1
ATOM 682 C C . ARG A 1 89 ? 0.769 4.117 -20.669 1.00 71.06 89 ARG A C 1
ATOM 684 O O . ARG A 1 89 ? 0.912 4.047 -19.450 1.00 71.06 89 ARG A O 1
ATOM 691 N N . TYR A 1 90 ? 1.736 3.941 -21.556 1.00 61.69 90 TYR A N 1
ATOM 692 C CA . TYR A 1 90 ? 3.127 3.704 -21.210 1.00 61.69 90 TYR A CA 1
ATOM 693 C C . TYR A 1 90 ? 3.698 4.840 -20.330 1.00 61.69 90 TYR A C 1
ATOM 695 O O . TYR A 1 90 ? 3.366 6.003 -20.587 1.00 61.69 90 TYR A O 1
ATOM 703 N N . PRO A 1 91 ? 4.554 4.528 -19.338 1.00 64.31 91 PRO A N 1
ATOM 704 C CA . PRO A 1 91 ? 4.996 3.180 -18.968 1.00 64.31 91 PRO A CA 1
ATOM 705 C C . PRO A 1 91 ? 3.940 2.386 -18.179 1.00 64.31 91 PRO A C 1
ATOM 707 O O . PRO A 1 91 ? 3.234 2.921 -17.329 1.00 64.31 91 PRO A O 1
ATOM 710 N N . SER A 1 92 ? 3.831 1.077 -18.435 1.00 65.56 92 SER A N 1
ATOM 711 C CA . SER A 1 92 ? 2.836 0.205 -17.782 1.00 65.56 92 SER A CA 1
ATOM 712 C C . SER A 1 92 ? 3.121 -0.012 -16.288 1.00 65.56 92 SER A C 1
ATOM 714 O O . SER A 1 92 ? 2.189 -0.156 -15.494 1.00 65.56 92 SER A O 1
ATOM 716 N N . SER A 1 93 ? 4.395 0.035 -15.881 1.00 65.19 93 SER A N 1
ATOM 717 C CA . SER A 1 93 ? 4.816 -0.019 -14.472 1.00 65.19 93 SER A CA 1
ATOM 718 C C . SER A 1 93 ? 4.257 1.125 -13.631 1.00 65.19 93 SER A C 1
ATOM 720 O O . SER A 1 93 ? 3.983 0.902 -12.457 1.00 65.19 93 SER A O 1
ATOM 722 N N . ALA A 1 94 ? 3.993 2.298 -14.220 1.00 69.81 94 ALA A N 1
ATOM 723 C CA . ALA A 1 94 ? 3.433 3.443 -13.499 1.00 69.81 94 ALA A CA 1
ATOM 724 C C . ALA A 1 94 ? 1.997 3.218 -12.995 1.00 69.81 94 ALA A C 1
ATOM 726 O O . ALA A 1 94 ? 1.438 4.020 -12.246 1.00 69.81 94 ALA A O 1
ATOM 727 N N . HIS A 1 95 ? 1.365 2.118 -13.404 1.00 72.00 95 HIS A N 1
ATOM 728 C CA . HIS A 1 95 ? 0.031 1.733 -12.948 1.00 72.00 95 HIS A CA 1
ATOM 729 C C . HIS A 1 95 ? 0.078 0.681 -11.845 1.00 72.00 95 HIS A C 1
ATOM 731 O O . HIS A 1 95 ? -0.974 0.320 -11.314 1.00 72.00 95 HIS A O 1
ATOM 737 N N . LEU A 1 96 ? 1.260 0.174 -11.480 1.00 82.75 96 LEU A N 1
ATOM 738 C CA . LEU A 1 96 ? 1.390 -0.720 -10.337 1.00 82.75 96 LEU A CA 1
ATOM 739 C C . LEU A 1 96 ? 0.905 -0.001 -9.085 1.00 82.75 96 LEU A C 1
ATOM 741 O O . LEU A 1 96 ? 1.288 1.118 -8.780 1.00 82.75 96 LEU A O 1
ATOM 745 N N . LEU A 1 97 ? -0.015 -0.650 -8.389 1.00 81.88 97 LEU A N 1
ATOM 746 C CA . LEU A 1 97 ? -0.485 -0.219 -7.082 1.00 81.88 97 LEU A CA 1
ATOM 747 C C . LEU A 1 97 ? 0.064 -1.220 -6.060 1.00 81.88 97 LEU A C 1
ATOM 749 O O . LEU A 1 97 ? 0.780 -2.162 -6.433 1.00 81.88 97 LEU A O 1
ATOM 753 N N . ASP A 1 98 ? -0.277 -1.030 -4.788 1.00 84.69 98 ASP A N 1
ATOM 754 C CA . ASP A 1 98 ? -0.152 -2.046 -3.739 1.00 84.69 98 ASP A CA 1
ATOM 755 C C . ASP A 1 98 ? 1.252 -2.681 -3.623 1.00 84.69 98 ASP A C 1
ATOM 757 O O . ASP A 1 98 ? 1.382 -3.895 -3.419 1.00 84.69 98 ASP A O 1
ATOM 761 N N . VAL A 1 99 ? 2.319 -1.910 -3.887 1.00 90.94 99 VAL A N 1
ATOM 762 C CA . VAL A 1 99 ? 3.698 -2.440 -3.899 1.00 90.94 99 VAL A CA 1
ATOM 763 C C . VAL A 1 99 ? 4.155 -2.714 -2.472 1.00 90.94 99 VAL A C 1
ATOM 765 O O . VAL A 1 99 ? 4.628 -3.814 -2.201 1.00 90.94 99 VAL A O 1
ATOM 768 N N . VAL A 1 100 ? 3.945 -1.753 -1.575 1.00 94.62 100 VAL A N 1
ATOM 769 C CA . VAL A 1 100 ? 3.884 -1.966 -0.121 1.00 94.62 100 VAL A CA 1
ATOM 770 C C . VAL A 1 100 ? 2.419 -2.112 0.273 1.00 94.62 100 VAL A C 1
ATOM 772 O O . VAL A 1 100 ? 1.550 -1.659 -0.463 1.00 94.62 100 VAL A O 1
ATOM 775 N N . ARG A 1 101 ? 2.111 -2.798 1.375 1.00 95.62 101 ARG A N 1
ATOM 776 C CA . ARG A 1 101 ? 0.715 -3.000 1.789 1.00 95.62 101 ARG A CA 1
ATOM 777 C C . ARG A 1 101 ? 0.607 -3.374 3.256 1.00 95.62 101 ARG A C 1
ATOM 779 O O . ARG A 1 101 ? 1.500 -4.001 3.822 1.00 95.62 101 ARG A O 1
ATOM 786 N N . THR A 1 102 ? -0.526 -3.043 3.849 1.00 97.00 102 THR A N 1
ATOM 787 C CA . THR A 1 102 ? -0.899 -3.456 5.201 1.00 97.00 102 THR A CA 1
ATOM 788 C C . THR A 1 102 ? -2.385 -3.793 5.223 1.00 97.00 102 THR A C 1
ATOM 790 O O . THR A 1 102 ? -3.125 -3.434 4.304 1.00 97.00 102 THR A O 1
ATOM 793 N N . THR A 1 103 ? -2.834 -4.546 6.216 1.00 97.06 103 THR A N 1
ATOM 794 C CA . THR A 1 103 ? -4.249 -4.885 6.392 1.00 97.06 103 THR A CA 1
ATOM 795 C C . THR A 1 103 ? -4.639 -4.625 7.829 1.00 97.06 103 THR A C 1
ATOM 797 O O . THR A 1 103 ? -3.961 -5.086 8.742 1.00 97.06 103 THR A O 1
ATOM 800 N N . TRP A 1 104 ? -5.725 -3.885 8.023 1.00 97.38 104 TRP A N 1
ATOM 801 C CA . TRP A 1 104 ? -6.344 -3.712 9.329 1.00 97.38 104 TRP A CA 1
ATOM 802 C C . TRP A 1 104 ? -7.556 -4.628 9.398 1.00 97.38 104 TRP A C 1
ATOM 804 O O . TRP A 1 104 ? -8.421 -4.584 8.523 1.00 97.38 104 TRP A O 1
ATOM 814 N N . VAL A 1 105 ? -7.590 -5.477 10.417 1.00 96.75 105 VAL A N 1
ATOM 815 C CA . VAL A 1 105 ? -8.748 -6.310 10.730 1.00 96.75 105 VAL A CA 1
ATOM 816 C C . VAL A 1 105 ? -9.404 -5.728 11.972 1.00 96.75 105 VAL A C 1
ATOM 818 O O . VAL A 1 105 ? -8.772 -5.623 13.023 1.00 96.75 105 VAL A O 1
ATOM 821 N N . VAL A 1 106 ? -10.663 -5.336 11.819 1.00 96.00 106 VAL A N 1
ATOM 822 C CA . VAL A 1 106 ? -11.510 -4.760 12.866 1.00 96.00 106 VAL A CA 1
ATOM 823 C C . VAL A 1 106 ? -12.672 -5.705 13.162 1.00 96.00 106 VAL A C 1
ATOM 825 O O . VAL A 1 106 ? -12.951 -6.609 12.371 1.00 96.00 106 VAL A O 1
ATOM 828 N N . GLN A 1 107 ? -13.311 -5.535 14.316 1.00 93.75 107 GLN A N 1
ATOM 829 C CA . GLN A 1 107 ? -14.285 -6.504 14.828 1.00 93.75 107 GLN A CA 1
ATOM 830 C C . GLN A 1 107 ? -15.671 -6.360 14.191 1.00 93.75 107 GLN A C 1
ATOM 832 O O . GLN A 1 107 ? -16.334 -7.365 13.935 1.00 93.75 107 GLN A O 1
ATOM 837 N N . ASP A 1 108 ? -16.091 -5.129 13.906 1.00 93.31 108 ASP A N 1
ATOM 838 C CA . ASP A 1 108 ? -17.452 -4.797 13.492 1.00 93.31 108 ASP A CA 1
ATOM 839 C C . ASP A 1 108 ? -17.495 -3.655 12.461 1.00 93.31 108 ASP A C 1
ATOM 841 O O . ASP A 1 108 ? -16.473 -3.111 12.031 1.00 93.31 108 ASP A O 1
ATOM 845 N N . GLU A 1 109 ? -18.710 -3.350 12.002 1.00 93.12 109 GLU A N 1
ATOM 846 C CA . GLU A 1 109 ? -18.977 -2.306 11.012 1.00 93.12 109 GLU A CA 1
ATOM 847 C C . GLU A 1 109 ? -18.663 -0.902 11.541 1.00 93.12 109 GLU A C 1
ATOM 849 O O . GLU A 1 109 ? -18.130 -0.083 10.795 1.00 93.12 109 GLU A O 1
ATOM 854 N N . GLU A 1 110 ? -18.935 -0.633 12.817 1.00 95.62 110 GLU A N 1
ATOM 855 C CA . GLU A 1 110 ? -18.677 0.669 13.438 1.00 95.62 110 GLU A CA 1
ATOM 856 C C . GLU A 1 110 ? -17.173 0.967 13.472 1.00 95.62 110 GLU A C 1
ATOM 858 O O . GLU A 1 110 ? -16.731 2.002 12.974 1.00 95.62 110 GLU A O 1
ATOM 863 N N . SER A 1 111 ? -16.369 -0.004 13.908 1.00 95.94 111 SER A N 1
ATOM 864 C CA . SER A 1 111 ? -14.905 0.067 13.896 1.00 95.94 111 SER A CA 1
ATOM 865 C C . SER A 1 111 ? -14.338 0.201 12.474 1.00 95.94 111 SER A C 1
ATOM 867 O O . SER A 1 111 ? -13.296 0.823 12.262 1.00 95.94 111 SER A O 1
ATOM 869 N N . LEU A 1 112 ? -15.003 -0.386 11.467 1.00 95.19 112 LEU A N 1
ATOM 870 C CA . LEU A 1 112 ? -14.620 -0.216 10.062 1.00 95.19 112 LEU A CA 1
ATOM 871 C C . LEU A 1 112 ? -14.866 1.220 9.591 1.00 95.19 112 LEU A C 1
ATOM 873 O O . LEU A 1 112 ? -14.008 1.781 8.911 1.00 95.19 112 LEU A O 1
ATOM 877 N N . LEU A 1 113 ? -16.018 1.805 9.924 1.00 95.38 113 LEU A N 1
ATOM 878 C CA . LEU A 1 113 ? -16.340 3.188 9.574 1.00 95.38 113 LEU A CA 1
ATOM 879 C C . LEU A 1 113 ? -15.392 4.168 10.272 1.00 95.38 113 LEU A C 1
ATOM 881 O O . LEU A 1 113 ? -14.827 5.026 9.595 1.00 95.38 113 LEU A O 1
ATOM 885 N N . GLU A 1 114 ? -15.120 3.967 11.563 1.00 96.94 114 GLU A N 1
ATOM 886 C CA . GLU A 1 114 ? -14.132 4.742 12.323 1.00 96.94 114 GLU A CA 1
ATOM 887 C C . GLU A 1 114 ? -12.745 4.681 11.661 1.00 96.94 114 GLU A C 1
ATOM 889 O O . GLU A 1 114 ? -12.108 5.709 11.423 1.00 96.94 114 GLU A O 1
ATOM 894 N N . ALA A 1 115 ? -12.288 3.484 11.274 1.00 96.50 115 ALA A N 1
ATOM 895 C CA . ALA A 1 115 ? -11.011 3.318 10.584 1.00 96.50 115 ALA A CA 1
ATOM 896 C C . ALA A 1 115 ? -10.948 4.054 9.240 1.00 96.50 115 ALA A C 1
ATOM 898 O O . ALA A 1 115 ? -9.905 4.613 8.886 1.00 96.50 115 ALA A O 1
ATOM 899 N N . LEU A 1 116 ? -12.051 4.078 8.487 1.00 95.38 116 LEU A N 1
ATOM 900 C CA . LEU A 1 116 ? -12.138 4.826 7.235 1.00 95.38 116 LEU A CA 1
ATOM 901 C C . LEU A 1 116 ? -12.098 6.336 7.471 1.00 95.38 116 LEU A C 1
ATOM 903 O O . LEU A 1 116 ? -11.371 7.032 6.761 1.00 95.38 116 LEU A O 1
ATOM 907 N N . GLU A 1 117 ? -12.845 6.838 8.452 1.00 96.25 117 GLU A N 1
ATOM 908 C CA . GLU A 1 117 ? -12.844 8.256 8.820 1.00 96.25 117 GLU A CA 1
ATOM 909 C C . GLU A 1 117 ? -11.456 8.707 9.270 1.00 96.25 117 GLU A C 1
ATOM 911 O O . GLU A 1 117 ? -10.942 9.704 8.759 1.00 96.25 117 GLU A O 1
ATOM 916 N N . LEU A 1 118 ? -10.796 7.923 10.126 1.00 96.00 118 LEU A N 1
ATOM 917 C CA . LEU A 1 118 ? -9.438 8.192 10.585 1.00 96.00 118 LEU A CA 1
ATOM 918 C C . LEU A 1 118 ? -8.444 8.271 9.418 1.00 96.00 118 LEU A C 1
ATOM 920 O O . LEU A 1 118 ? -7.655 9.216 9.337 1.00 96.00 118 LEU A O 1
ATOM 924 N N . LEU A 1 119 ? -8.482 7.311 8.488 1.00 94.81 119 LEU A N 1
ATOM 925 C CA . LEU A 1 119 ? -7.612 7.302 7.303 1.00 94.81 119 LEU A CA 1
ATOM 926 C C . LEU A 1 119 ? -7.869 8.499 6.383 1.00 94.81 119 LEU A C 1
ATOM 928 O O . LEU A 1 119 ? -6.936 9.051 5.806 1.00 94.81 119 LEU A O 1
ATOM 932 N N . LEU A 1 120 ? -9.124 8.924 6.236 1.00 94.19 120 LEU A N 1
ATOM 933 C CA . LEU A 1 120 ? -9.467 10.076 5.404 1.00 94.19 120 LEU A CA 1
ATOM 934 C C . LEU A 1 120 ? -9.098 11.407 6.073 1.00 94.19 120 LEU A C 1
ATOM 936 O O . LEU A 1 120 ? -8.666 12.324 5.373 1.00 94.19 120 LEU A O 1
ATOM 940 N N . ALA A 1 121 ? -9.228 11.514 7.39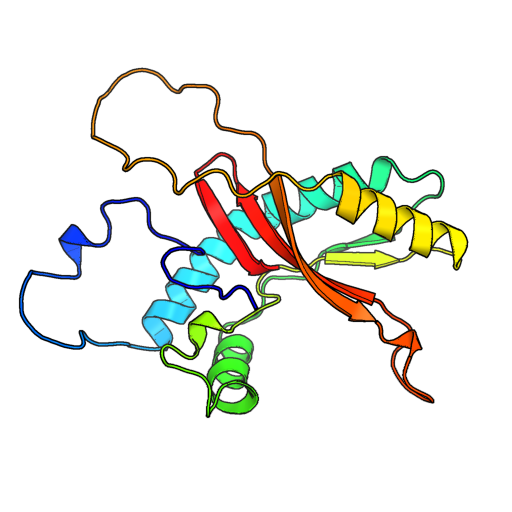5 1.00 94.81 121 ALA A N 1
ATOM 941 C CA . ALA A 1 121 ? -8.924 12.722 8.160 1.00 94.81 121 ALA A CA 1
ATOM 942 C C . ALA A 1 121 ? -7.416 12.944 8.371 1.00 94.81 121 ALA A C 1
ATOM 944 O O . ALA A 1 121 ? -6.963 14.082 8.450 1.00 94.81 121 ALA A O 1
ATOM 945 N N . SER A 1 122 ? -6.625 11.870 8.426 1.00 93.81 122 SER A N 1
ATOM 946 C CA . SER A 1 122 ? -5.172 11.917 8.667 1.00 93.81 122 SER A CA 1
ATOM 947 C C . SER A 1 122 ? -4.326 12.094 7.398 1.00 93.81 122 SER A C 1
ATOM 949 O O . SER A 1 122 ? -3.100 11.934 7.425 1.00 93.81 122 SER A O 1
ATOM 951 N N . GLN A 1 123 ? -4.963 12.425 6.272 1.00 92.62 123 GLN A N 1
ATOM 952 C CA . GLN A 1 123 ? -4.263 12.689 5.023 1.00 92.62 123 GLN A CA 1
ATOM 953 C C . GLN A 1 123 ? -3.419 13.960 5.126 1.00 92.62 123 GLN A C 1
ATOM 955 O O . GLN A 1 123 ? -3.901 15.018 5.524 1.00 92.62 123 GLN A O 1
ATOM 960 N N . ILE A 1 124 ? -2.173 13.876 4.673 1.00 86.12 124 ILE A N 1
ATOM 961 C CA . ILE A 1 124 ? -1.329 15.048 4.449 1.00 86.12 124 ILE A CA 1
ATOM 962 C C . ILE A 1 124 ? -1.440 15.374 2.958 1.00 86.12 124 ILE A C 1
ATOM 964 O O . ILE A 1 124 ? -1.184 14.483 2.138 1.00 86.12 124 ILE A O 1
ATOM 968 N N . PRO A 1 125 ? -1.853 16.598 2.572 1.00 77.44 125 PRO A N 1
ATOM 969 C CA . PRO A 1 125 ? -1.869 16.993 1.173 1.00 77.44 125 PRO A CA 1
ATOM 970 C C . PRO A 1 125 ? -0.495 16.761 0.552 1.00 77.44 125 PRO A C 1
ATOM 972 O O . PRO A 1 125 ? 0.528 17.045 1.176 1.00 77.44 125 PRO A O 1
ATOM 975 N N . LEU A 1 126 ? -0.472 16.282 -0.691 1.00 68.81 126 LEU A N 1
ATOM 976 C CA . LEU A 1 126 ? 0.725 16.338 -1.522 1.00 68.81 126 LEU A CA 1
ATOM 977 C C . LEU A 1 126 ? 1.029 17.821 -1.761 1.00 68.81 126 LEU A C 1
ATOM 979 O O . LEU A 1 126 ? 0.582 18.398 -2.750 1.00 68.81 126 LEU A O 1
ATOM 983 N N . SER A 1 127 ? 1.735 18.464 -0.831 1.00 63.22 127 SER A N 1
ATOM 984 C CA . SER A 1 127 ? 2.378 19.737 -1.112 1.00 63.22 127 SER A CA 1
ATOM 985 C C . SER A 1 127 ? 3.272 19.541 -2.339 1.00 63.22 127 SER A C 1
ATOM 987 O O . SER A 1 127 ? 3.788 18.439 -2.579 1.00 63.22 127 SER A O 1
ATOM 989 N N . SER A 1 128 ? 3.339 20.596 -3.154 1.00 48.94 128 SER A N 1
ATOM 990 C CA . SER A 1 128 ? 4.051 20.711 -4.431 1.00 48.94 128 SER A CA 1
ATOM 991 C C . SER A 1 128 ? 5.361 19.915 -4.448 1.00 48.94 128 SER A C 1
ATOM 993 O O . SER A 1 128 ? 5.977 19.780 -3.387 1.00 48.94 128 SER A O 1
ATOM 995 N N . PRO A 1 129 ? 5.791 19.381 -5.614 1.00 49.44 129 PRO A N 1
ATOM 996 C CA . PRO A 1 129 ? 6.983 18.537 -5.718 1.00 49.44 129 PRO A CA 1
ATOM 997 C C . PRO A 1 129 ? 8.122 19.131 -4.890 1.00 49.44 129 PRO A C 1
ATOM 999 O O . PRO A 1 129 ? 8.272 20.356 -4.906 1.00 49.44 129 PRO A O 1
ATOM 1002 N N . PRO A 1 130 ? 8.873 18.303 -4.135 1.00 48.62 130 PRO A N 1
ATOM 1003 C CA . PRO A 1 130 ? 9.996 18.803 -3.361 1.00 48.62 130 PRO A CA 1
ATOM 1004 C C . PRO A 1 130 ? 10.846 19.636 -4.311 1.00 48.62 130 PRO A C 1
ATOM 1006 O O . PRO A 1 130 ? 11.330 19.112 -5.316 1.00 48.62 130 PRO A O 1
ATOM 1009 N N . SER A 1 131 ? 10.934 20.941 -4.040 1.00 40.16 131 SER A N 1
ATOM 1010 C CA . SER A 1 131 ? 11.796 21.856 -4.775 1.00 40.16 131 SER A CA 1
ATOM 1011 C C . SER A 1 131 ? 13.132 21.150 -4.932 1.00 40.16 131 SER A C 1
ATOM 1013 O O . SER A 1 131 ? 13.644 20.628 -3.936 1.00 40.16 131 SER A O 1
ATOM 1015 N N . SER A 1 132 ? 13.619 21.044 -6.170 1.00 42.59 132 SER A N 1
ATOM 1016 C CA . SER A 1 132 ? 14.838 20.323 -6.535 1.00 42.59 132 SER A CA 1
ATOM 1017 C C . SER A 1 132 ? 15.888 20.425 -5.428 1.00 42.59 132 SER A C 1
ATOM 1019 O O . SER A 1 132 ? 16.070 21.528 -4.903 1.00 42.59 132 SER A O 1
ATOM 1021 N N . PRO A 1 133 ? 16.593 19.340 -5.048 1.00 43.53 133 PRO A N 1
ATOM 1022 C CA . PRO A 1 133 ? 17.649 19.437 -4.065 1.00 43.53 133 PRO A CA 1
ATOM 1023 C C . PRO A 1 133 ? 18.808 20.169 -4.740 1.00 43.53 133 PRO A C 1
ATOM 1025 O O . PRO A 1 133 ? 19.741 19.553 -5.250 1.00 43.53 133 PRO A O 1
ATOM 1028 N N . LEU A 1 134 ? 18.735 21.501 -4.775 1.00 40.72 134 LEU A N 1
ATOM 1029 C CA . LEU A 1 134 ? 19.890 22.327 -5.035 1.00 40.72 134 LEU A CA 1
ATOM 1030 C C . LEU A 1 134 ? 20.914 21.937 -3.980 1.00 40.72 134 LEU A C 1
ATOM 1032 O O . LEU A 1 134 ? 20.673 22.011 -2.775 1.00 40.72 134 LEU A O 1
ATOM 1036 N N . ARG A 1 135 ? 22.050 21.460 -4.483 1.00 44.72 135 ARG A N 1
ATOM 1037 C CA . ARG A 1 135 ? 23.300 21.298 -3.759 1.00 44.72 135 ARG A CA 1
ATOM 1038 C C . ARG A 1 135 ? 23.597 22.583 -2.984 1.00 44.72 135 ARG A C 1
ATOM 1040 O O . ARG A 1 135 ? 24.237 23.489 -3.499 1.00 44.72 135 ARG A O 1
ATOM 1047 N N . SER A 1 136 ? 23.182 22.649 -1.732 1.00 38.12 136 SER A N 1
ATOM 1048 C CA . SER A 1 136 ? 23.783 23.545 -0.758 1.00 38.12 136 SER A CA 1
ATOM 1049 C C . SER A 1 136 ? 23.959 22.769 0.533 1.00 38.12 136 SER A C 1
ATOM 1051 O O . SER A 1 136 ? 23.006 22.354 1.188 1.00 38.12 136 SER A O 1
ATOM 1053 N N . SER A 1 137 ? 25.223 22.522 0.844 1.00 45.53 137 SER A N 1
ATOM 1054 C CA . SER A 1 137 ? 25.732 21.987 2.096 1.00 45.53 137 SER A CA 1
ATOM 1055 C C . SER A 1 137 ? 25.384 22.922 3.256 1.00 45.53 137 SER A C 1
ATOM 1057 O O . SER A 1 137 ? 26.216 23.701 3.715 1.00 45.53 137 SER A O 1
ATOM 1059 N N . SER A 1 138 ? 24.147 22.866 3.727 1.00 43.09 138 SER A N 1
ATOM 1060 C CA . SER A 1 138 ? 23.713 23.551 4.939 1.00 43.09 138 SER A CA 1
ATOM 1061 C C . SER A 1 138 ? 22.689 22.671 5.639 1.00 43.09 138 SER A C 1
ATOM 1063 O O . SER A 1 138 ? 21.620 22.452 5.085 1.00 43.09 138 SER A O 1
ATOM 1065 N N . SER A 1 139 ? 23.089 22.149 6.805 1.00 45.75 139 SER A N 1
ATOM 1066 C CA . SER A 1 139 ? 22.293 21.630 7.934 1.00 45.75 139 SER A CA 1
ATOM 1067 C C . SER A 1 139 ? 20.948 20.934 7.636 1.00 45.75 139 SER A C 1
ATOM 1069 O O . SER A 1 139 ? 20.068 21.553 7.043 1.00 45.75 139 SER A O 1
ATOM 1071 N N . PRO A 1 140 ? 20.701 19.710 8.148 1.00 44.47 140 PRO A N 1
ATOM 1072 C CA . PRO A 1 140 ? 19.418 19.038 7.965 1.00 44.47 140 PRO A CA 1
ATOM 1073 C C . PRO A 1 140 ? 18.296 19.872 8.598 1.00 44.47 140 PRO A C 1
ATOM 1075 O O . PRO A 1 140 ? 18.167 19.944 9.819 1.00 44.47 140 PRO A O 1
ATOM 1078 N N . THR A 1 141 ? 17.486 20.527 7.767 1.00 49.38 141 THR A N 1
ATOM 1079 C CA . THR A 1 141 ? 16.176 21.027 8.178 1.00 49.38 141 THR A CA 1
ATOM 1080 C C . THR A 1 141 ? 15.319 19.833 8.606 1.00 49.38 141 THR A C 1
ATOM 1082 O O . THR A 1 141 ? 15.501 18.736 8.068 1.00 49.38 141 THR A O 1
ATOM 1085 N N . PRO A 1 142 ? 14.418 19.991 9.594 1.00 48.31 142 PRO A N 1
ATOM 1086 C CA . PRO A 1 142 ? 13.594 18.890 10.071 1.00 48.31 142 PRO A CA 1
ATOM 1087 C C . PRO A 1 142 ? 12.777 18.342 8.901 1.00 48.31 142 PRO A C 1
ATOM 1089 O O . PRO A 1 142 ? 11.879 19.000 8.377 1.00 48.31 142 PRO A O 1
ATOM 1092 N N . SER A 1 143 ? 13.157 17.143 8.465 1.00 58.84 143 SER A N 1
ATOM 1093 C CA . SER A 1 143 ? 12.495 16.379 7.417 1.00 58.84 143 SER A CA 1
ATOM 1094 C C . SER A 1 143 ? 11.005 16.296 7.731 1.00 58.84 143 SER A C 1
ATOM 1096 O O . SER A 1 143 ? 10.648 15.923 8.851 1.00 58.84 143 SER A O 1
ATOM 1098 N N . SER A 1 144 ? 10.145 16.651 6.773 1.00 65.56 144 SER A N 1
ATOM 1099 C CA . SER A 1 144 ? 8.691 16.580 6.940 1.00 65.56 144 SER A CA 1
ATOM 1100 C C . SER A 1 144 ? 8.270 15.209 7.493 1.00 65.56 144 SER A C 1
ATOM 1102 O O . SER A 1 144 ? 8.872 14.202 7.120 1.00 65.56 144 SER A O 1
ATOM 1104 N N . PRO A 1 145 ? 7.273 15.129 8.389 1.00 78.19 145 PRO A N 1
ATOM 1105 C CA . PRO A 1 145 ? 6.832 13.850 8.940 1.00 78.19 145 PRO A CA 1
ATOM 1106 C C . PRO A 1 145 ? 6.344 12.906 7.832 1.00 78.19 145 PRO A C 1
ATOM 1108 O O . PRO A 1 145 ? 5.933 13.352 6.757 1.00 78.19 145 PRO A O 1
ATOM 1111 N N . SER A 1 146 ? 6.379 11.594 8.091 1.00 86.75 146 SER A N 1
ATOM 1112 C CA . SER A 1 146 ? 5.772 10.624 7.179 1.00 86.75 146 SER A CA 1
ATOM 1113 C C . SER A 1 146 ? 4.289 10.929 7.006 1.00 86.75 146 SER A C 1
ATOM 1115 O O . SER A 1 146 ? 3.594 11.281 7.960 1.00 86.75 146 SER A O 1
ATOM 1117 N N . GLY A 1 147 ? 3.803 10.788 5.781 1.00 92.00 147 GLY A N 1
ATOM 1118 C CA . GLY A 1 147 ? 2.446 11.169 5.429 1.00 92.00 147 GLY A CA 1
ATOM 1119 C C . GLY A 1 147 ? 1.845 10.240 4.404 1.00 92.00 147 GLY A C 1
ATOM 1120 O O . GLY A 1 147 ? 2.546 9.493 3.720 1.00 92.00 147 GLY A O 1
ATOM 1121 N N . HIS A 1 148 ? 0.528 10.310 4.276 1.00 94.12 148 HIS A N 1
ATOM 1122 C CA . HIS A 1 148 ? -0.171 9.611 3.216 1.00 94.12 148 HIS A CA 1
ATOM 1123 C C . HIS A 1 148 ? -1.279 10.473 2.622 1.00 94.12 148 HIS A C 1
ATOM 1125 O O . HIS A 1 148 ? -1.827 11.349 3.287 1.00 94.12 148 HIS A O 1
ATOM 1131 N N . THR A 1 149 ? -1.613 10.195 1.368 1.00 92.56 149 THR A N 1
ATOM 1132 C CA . THR A 1 149 ? -2.758 10.779 0.670 1.00 92.56 149 THR A CA 1
ATOM 1133 C C . THR A 1 149 ? -3.546 9.653 0.020 1.00 92.56 149 THR A C 1
ATOM 1135 O O . THR A 1 149 ? -2.980 8.835 -0.708 1.00 92.56 149 THR A O 1
ATOM 1138 N N . VAL A 1 150 ? -4.852 9.595 0.256 1.00 90.81 150 VAL A N 1
ATOM 1139 C CA . VAL A 1 150 ? -5.734 8.598 -0.349 1.00 90.81 150 VAL A CA 1
ATOM 1140 C C . VAL A 1 150 ? -5.923 8.925 -1.824 1.00 90.81 150 VAL A C 1
ATOM 1142 O O . VAL A 1 150 ? -6.349 10.014 -2.195 1.00 90.81 150 VAL A O 1
ATOM 1145 N N . VAL A 1 151 ? -5.634 7.953 -2.689 1.00 89.25 151 VAL A N 1
ATOM 1146 C CA . VAL A 1 151 ? -5.773 8.122 -4.145 1.00 89.25 151 VAL A CA 1
ATOM 1147 C C . VAL A 1 151 ? -6.909 7.310 -4.739 1.00 89.25 151 VAL A C 1
ATOM 1149 O O . VAL A 1 151 ? -7.398 7.623 -5.828 1.00 89.25 151 VAL A O 1
ATOM 1152 N N . ARG A 1 152 ? -7.317 6.230 -4.065 1.00 88.38 152 ARG A N 1
ATOM 1153 C CA . ARG A 1 152 ? -8.386 5.360 -4.554 1.00 88.38 152 ARG A CA 1
ATOM 1154 C C . ARG A 1 152 ? -8.977 4.518 -3.439 1.00 88.38 152 ARG A C 1
ATOM 1156 O O . ARG A 1 152 ? -8.253 3.759 -2.809 1.00 88.38 152 ARG A O 1
ATOM 1163 N N . VAL A 1 153 ? -10.302 4.516 -3.341 1.00 90.69 153 VAL A N 1
ATOM 1164 C CA . VAL A 1 153 ? -11.063 3.606 -2.476 1.00 90.69 153 VAL A CA 1
ATOM 1165 C C . VAL A 1 153 ? -11.863 2.627 -3.340 1.00 90.69 153 VAL A C 1
ATOM 1167 O O . VAL A 1 153 ? -12.491 3.016 -4.326 1.00 90.69 153 VAL A O 1
ATOM 1170 N N . LYS A 1 154 ? -11.832 1.339 -2.996 1.00 90.00 154 LYS A N 1
ATOM 1171 C CA . LYS A 1 154 ? -12.703 0.298 -3.556 1.00 90.00 154 LYS A CA 1
ATOM 1172 C C . LYS A 1 154 ? -13.514 -0.322 -2.430 1.00 90.00 154 LYS A C 1
ATOM 1174 O O . LYS A 1 154 ? -12.940 -0.927 -1.534 1.00 90.00 154 LYS A O 1
ATOM 1179 N N . ASN A 1 155 ? -14.834 -0.218 -2.523 1.00 90.06 155 ASN A N 1
ATOM 1180 C CA . ASN A 1 155 ? -15.759 -0.827 -1.576 1.00 90.06 155 ASN A CA 1
ATOM 1181 C C . ASN A 1 155 ? -16.236 -2.193 -2.111 1.00 90.06 155 ASN A C 1
ATOM 1183 O O . ASN A 1 155 ? -16.981 -2.246 -3.095 1.00 90.06 155 ASN A O 1
ATOM 1187 N N . GLY A 1 156 ? -15.787 -3.283 -1.482 1.00 88.62 156 GLY A N 1
ATOM 1188 C CA . GLY A 1 156 ? -16.159 -4.660 -1.819 1.00 88.62 156 GLY A CA 1
ATOM 1189 C C . GLY A 1 156 ? -17.590 -5.037 -1.419 1.00 88.62 156 GLY A C 1
ATOM 1190 O O . GLY A 1 156 ? -18.218 -5.845 -2.103 1.00 88.62 156 GLY A O 1
ATOM 1191 N N . PHE A 1 157 ? -18.164 -4.371 -0.412 1.00 85.31 157 PHE A N 1
ATOM 1192 C CA . PHE A 1 157 ? -19.506 -4.654 0.118 1.00 85.31 157 PHE A CA 1
ATOM 1193 C C . PHE A 1 157 ? -20.636 -4.401 -0.885 1.00 85.31 157 PHE A C 1
ATOM 1195 O O . PHE A 1 157 ? -21.712 -4.983 -0.773 1.00 85.31 157 PHE A O 1
ATOM 1202 N N . ARG A 1 158 ? -20.403 -3.574 -1.912 1.00 79.31 158 ARG A N 1
ATOM 1203 C CA . ARG A 1 158 ? -21.408 -3.284 -2.949 1.00 79.31 158 ARG A CA 1
ATOM 1204 C C . ARG A 1 158 ? -21.700 -4.465 -3.884 1.00 79.31 158 ARG A C 1
ATOM 1206 O O . ARG A 1 158 ? -22.644 -4.388 -4.666 1.00 79.31 158 ARG A O 1
ATOM 1213 N N . ARG A 1 159 ? -20.899 -5.539 -3.868 1.00 74.88 159 ARG A N 1
ATOM 1214 C CA . ARG A 1 159 ? -21.058 -6.686 -4.779 1.00 74.88 159 ARG A CA 1
ATOM 1215 C C . ARG A 1 159 ? -21.656 -7.896 -4.056 1.00 74.88 159 ARG A C 1
ATOM 1217 O O . ARG A 1 159 ? -21.077 -8.391 -3.093 1.00 74.88 159 ARG A O 1
ATOM 1224 N N . ARG A 1 160 ? -22.780 -8.427 -4.560 1.00 74.06 160 ARG A N 1
ATOM 1225 C CA . ARG A 1 160 ? -23.349 -9.705 -4.084 1.00 74.06 160 ARG A CA 1
ATOM 1226 C C . ARG A 1 160 ? -22.338 -10.838 -4.316 1.00 74.06 160 ARG A C 1
ATOM 1228 O O . ARG A 1 160 ? -21.876 -11.013 -5.438 1.00 74.06 160 ARG A O 1
ATOM 1235 N N . GLY A 1 161 ? -21.997 -11.584 -3.261 1.00 71.00 161 GLY A N 1
ATOM 1236 C CA . GLY A 1 161 ? -21.083 -12.738 -3.326 1.00 71.00 161 GLY A CA 1
ATOM 1237 C C . GLY A 1 161 ? -19.587 -12.404 -3.439 1.00 71.00 161 GLY A C 1
ATOM 1238 O O . GLY A 1 161 ? -18.799 -13.292 -3.750 1.00 71.00 161 GLY A O 1
ATOM 1239 N N . GLY A 1 162 ? -19.186 -11.144 -3.226 1.00 64.50 162 GLY A N 1
ATOM 1240 C CA . GLY A 1 162 ? -17.786 -10.707 -3.275 1.00 64.50 162 GLY A CA 1
ATOM 1241 C C . GLY A 1 162 ? -17.089 -10.642 -1.911 1.00 64.50 162 GLY A C 1
ATOM 1242 O O . GLY A 1 162 ? -17.697 -10.873 -0.866 1.00 64.50 162 GLY A O 1
ATOM 1243 N N . TYR A 1 163 ? -15.801 -10.282 -1.936 1.00 64.50 163 TYR A N 1
ATOM 1244 C CA . TYR A 1 163 ? -15.032 -9.939 -0.736 1.00 64.50 163 TYR A CA 1
ATOM 1245 C C . TYR A 1 163 ? -15.722 -8.821 0.060 1.00 64.50 163 TYR A C 1
ATOM 1247 O O . TYR A 1 163 ? -16.165 -7.822 -0.510 1.00 64.50 163 TYR A O 1
ATOM 1255 N N . ARG A 1 164 ? -15.787 -8.997 1.382 1.00 84.44 164 ARG A N 1
ATOM 1256 C CA . ARG A 1 164 ? -16.333 -8.025 2.338 1.00 84.44 164 ARG A CA 1
ATOM 1257 C C . ARG A 1 164 ? -15.209 -7.175 2.921 1.00 84.44 164 ARG A C 1
ATOM 1259 O O . ARG A 1 164 ? -14.911 -7.257 4.105 1.00 84.44 164 ARG A O 1
ATOM 1266 N N . ASP A 1 165 ? -14.532 -6.432 2.054 1.00 90.94 165 ASP A N 1
ATOM 1267 C CA . ASP A 1 165 ? -13.411 -5.571 2.422 1.00 90.94 165 ASP A CA 1
ATOM 1268 C C . ASP A 1 165 ? -13.488 -4.193 1.750 1.00 90.94 165 ASP A C 1
ATOM 1270 O O . ASP A 1 165 ? -14.184 -3.982 0.749 1.00 90.94 165 ASP A O 1
ATOM 1274 N N . VAL A 1 166 ? -12.750 -3.234 2.308 1.00 93.19 166 VAL A N 1
ATOM 1275 C CA . VAL A 1 166 ? -12.457 -1.956 1.654 1.00 93.19 166 VAL A CA 1
ATOM 1276 C C . VAL A 1 166 ? -10.973 -1.922 1.323 1.00 93.19 166 VAL A C 1
ATOM 1278 O O . VAL A 1 166 ? -10.129 -2.142 2.184 1.00 93.19 166 VAL A O 1
ATOM 1281 N N . LYS A 1 167 ? -10.642 -1.634 0.061 1.00 93.69 167 LYS A N 1
ATOM 1282 C CA . LYS A 1 167 ? -9.253 -1.460 -0.382 1.00 93.69 167 LYS A CA 1
ATOM 1283 C C . LYS A 1 167 ? -8.983 0.006 -0.630 1.00 93.69 167 LYS A C 1
ATOM 1285 O O . LYS A 1 167 ? -9.596 0.601 -1.520 1.00 93.69 167 LYS A O 1
ATOM 1290 N N . ILE A 1 168 ? -8.038 0.556 0.113 1.00 93.50 168 ILE A N 1
ATOM 1291 C CA . ILE A 1 168 ? -7.605 1.942 -0.008 1.00 93.50 168 ILE A CA 1
ATOM 1292 C C . ILE A 1 168 ? -6.192 1.919 -0.558 1.00 93.50 168 ILE A C 1
ATOM 1294 O O . ILE A 1 168 ? -5.331 1.261 0.007 1.00 93.50 168 ILE A O 1
ATOM 1298 N N . ASN A 1 169 ? -5.982 2.596 -1.683 1.00 93.25 169 ASN A N 1
ATOM 1299 C CA . ASN A 1 169 ? -4.641 2.856 -2.181 1.00 93.25 169 ASN A CA 1
ATOM 1300 C C . ASN A 1 169 ? -4.266 4.269 -1.760 1.00 93.25 169 ASN A C 1
ATOM 1302 O O . ASN A 1 169 ? -5.075 5.197 -1.912 1.00 93.25 169 ASN A O 1
ATOM 1306 N N . VAL A 1 170 ? -3.041 4.422 -1.285 1.00 92.62 170 VAL A N 1
ATOM 1307 C CA . VAL A 1 170 ? -2.499 5.678 -0.774 1.00 92.62 170 VAL A CA 1
ATOM 1308 C C . VAL A 1 170 ? -1.167 5.972 -1.443 1.00 92.62 170 VAL A C 1
ATOM 1310 O O . VAL A 1 170 ? -0.399 5.053 -1.701 1.00 92.62 170 VAL A O 1
ATOM 1313 N N . VAL A 1 171 ? -0.857 7.241 -1.697 1.00 91.62 171 VAL A N 1
ATOM 1314 C CA . VAL A 1 171 ? 0.542 7.651 -1.863 1.00 91.62 171 VAL A CA 1
ATOM 1315 C C . VAL A 1 171 ? 1.102 7.846 -0.470 1.00 91.62 171 VAL A C 1
ATOM 1317 O O . VAL A 1 171 ? 0.644 8.727 0.250 1.00 91.62 171 VAL A O 1
ATOM 1320 N N . PHE A 1 172 ? 2.074 7.031 -0.092 1.00 92.62 172 PHE A N 1
ATOM 1321 C CA . PHE A 1 172 ? 2.847 7.214 1.125 1.00 92.62 172 PHE A CA 1
ATOM 1322 C C . PHE A 1 172 ? 4.105 8.021 0.812 1.00 92.62 172 PHE A C 1
ATOM 1324 O O . PHE A 1 172 ? 4.772 7.738 -0.181 1.00 92.62 172 PHE A O 1
ATOM 1331 N N . SER A 1 173 ? 4.423 9.002 1.655 1.00 90.81 173 SER A N 1
ATOM 1332 C CA . SER A 1 173 ? 5.630 9.830 1.574 1.00 90.81 173 SER A CA 1
ATOM 1333 C C . SER A 1 173 ? 6.473 9.640 2.831 1.00 90.81 173 SER A C 1
ATOM 1335 O O . SER A 1 173 ? 5.959 9.771 3.944 1.00 90.81 173 SER A O 1
ATOM 1337 N N . SER A 1 174 ? 7.765 9.362 2.667 1.00 86.31 174 SER A N 1
ATOM 1338 C CA . SER A 1 174 ? 8.714 9.335 3.779 1.00 86.31 174 SER A CA 1
ATOM 1339 C C . SER A 1 174 ? 9.300 10.718 4.069 1.00 86.31 174 SER A C 1
ATOM 1341 O O . SER A 1 174 ? 9.344 11.570 3.178 1.00 86.31 174 SER A O 1
ATOM 1343 N N . PRO A 1 175 ? 9.873 10.914 5.271 1.00 80.81 175 PRO A N 1
ATOM 1344 C CA . PRO A 1 175 ? 10.630 12.124 5.589 1.00 80.81 175 PRO A CA 1
ATOM 1345 C C . PRO A 1 175 ? 11.826 12.371 4.666 1.00 80.81 175 PRO A C 1
ATOM 1347 O O . PRO A 1 175 ? 12.218 13.507 4.425 1.00 80.81 175 PRO A O 1
ATOM 1350 N N . SER A 1 176 ? 12.391 11.302 4.105 1.00 79.62 176 SER A N 1
ATOM 1351 C CA . SER A 1 176 ? 13.481 11.350 3.129 1.00 79.62 176 SER A CA 1
ATOM 1352 C C . SER A 1 176 ? 13.041 11.739 1.710 1.00 79.62 176 SER A C 1
ATOM 1354 O O . SER A 1 176 ? 13.872 11.757 0.806 1.00 79.62 176 SER A O 1
ATOM 1356 N N . GLY A 1 177 ? 11.755 12.043 1.496 1.00 80.94 177 GLY A N 1
ATOM 1357 C CA . GLY A 1 177 ? 11.213 12.494 0.212 1.00 80.94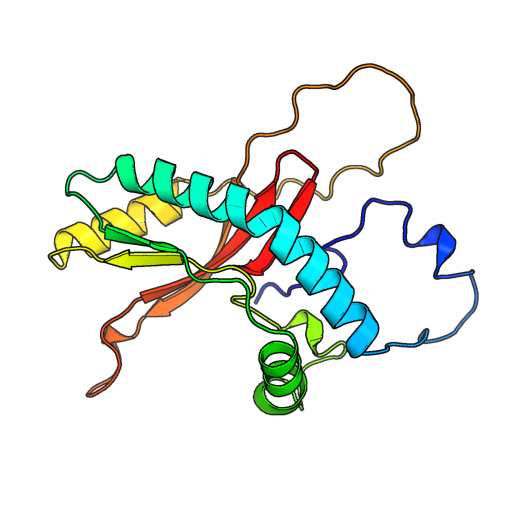 177 GLY A CA 1
ATOM 1358 C C . GLY A 1 177 ? 10.890 11.372 -0.777 1.00 80.94 177 GLY A C 1
ATOM 1359 O O . GLY A 1 177 ? 10.412 11.651 -1.875 1.00 80.94 177 GLY A O 1
ATOM 1360 N N . PHE A 1 178 ? 11.102 10.105 -0.407 1.00 84.00 178 PHE A N 1
ATOM 1361 C CA . PHE A 1 178 ? 10.670 8.977 -1.227 1.00 84.00 178 PHE A CA 1
ATOM 1362 C C . PHE A 1 178 ? 9.166 8.773 -1.102 1.00 84.00 178 PHE A C 1
ATOM 1364 O O . PHE A 1 178 ? 8.561 9.013 -0.055 1.00 84.00 178 PHE A O 1
ATOM 1371 N N . ARG A 1 179 ? 8.563 8.289 -2.182 1.00 86.62 179 ARG A N 1
ATOM 1372 C CA . ARG A 1 179 ? 7.124 8.077 -2.277 1.00 86.62 179 ARG A CA 1
ATOM 1373 C C . ARG A 1 179 ? 6.821 6.734 -2.921 1.00 86.62 179 ARG A C 1
ATOM 1375 O O . ARG A 1 179 ? 7.580 6.279 -3.769 1.00 86.62 179 ARG A O 1
ATOM 1382 N N . VAL A 1 180 ? 5.720 6.102 -2.529 1.00 88.12 180 VAL A N 1
ATOM 1383 C CA . VAL A 1 180 ? 5.233 4.844 -3.120 1.00 88.12 180 VAL A CA 1
ATOM 1384 C C . VAL A 1 180 ? 3.714 4.780 -3.024 1.00 88.12 180 VAL A C 1
ATOM 1386 O O . VAL A 1 180 ? 3.137 5.312 -2.079 1.00 88.12 180 VAL A O 1
ATOM 1389 N N . ILE A 1 181 ? 3.060 4.110 -3.979 1.00 86.12 181 ILE A N 1
ATOM 1390 C CA . ILE A 1 181 ? 1.647 3.737 -3.805 1.00 86.12 181 ILE A CA 1
ATOM 1391 C C . ILE A 1 181 ? 1.542 2.376 -3.114 1.00 86.12 181 ILE A C 1
ATOM 1393 O O . ILE A 1 181 ? 2.023 1.370 -3.653 1.00 86.12 181 ILE A O 1
ATOM 1397 N N . GLY A 1 182 ? 0.903 2.379 -1.945 1.00 81.56 182 GLY A N 1
ATOM 1398 C CA . GLY A 1 182 ? 0.573 1.201 -1.142 1.00 81.56 182 GLY A CA 1
ATOM 1399 C C . GLY A 1 182 ? -0.919 0.947 -1.042 1.00 81.56 182 GLY A C 1
ATOM 1400 O O . GLY A 1 182 ? -1.688 1.903 -1.293 1.00 81.56 182 GLY A O 1
#

Organism: NCBI:txid3032

Secondary structure (DSSP, 8-state):
-----TTTS---TTHHHHH--SSSS-----HHHHHHHHHHHHHHHHHHHHHHHHHHHTTSSS--EEEEEPPPPHHHHHHHHHHTTTTSSSPGGGG---SSEEEEE-SSHHHHHHHHHHHHHTPPP--S--------------PPPPEEEEEEEEEGGGSTTS---EEEEEEEE-TTS-EEE-